Protein AF-A0A382E263-F1 (afdb_monomer)

Sequence (80 aa):
MGHNIKRKEDARFIRGQGKYTDDVVLPGMLHMDIVRSPYAYAKIKSINTDKAMAIPGVHAVITGEVLKGYNLHWMPTLMS

pLDDT: mean 89.27, std 10.4, range [42.38, 97.38]

Radius of gyration: 21.09 Å; Cα contacts (8 Å, |Δi|>4): 18; chains: 1; bounding box: 60×25×44 Å

Organism: NCBI:txid408172

Solvent-accessible surface area (backbone atoms only — not comparable to full-atom values): 5931 Å² total; per-residue (Å²): 138,93,70,93,72,83,67,85,60,51,72,36,53,82,66,74,64,57,80,56,82,85,72,64,82,58,94,86,69,80,87,87,84,82,91,71,79,92,56,99,79,79,82,84,86,78,83,88,57,64,74,59,61,69,39,90,88,52,86,79,85,89,45,65,71,60,29,48,81,70,74,47,55,84,58,76,72,93,74,128

Foldseek 3Di:
DPDDDDDPCCVCVVVVNDDDPVNDDDVPDDDDDDDDDPDPDDDDPDDDCVVVVPDPPDPDDDDLVNVVVVVCSPPDPPDD

Nearest PDB structures (foldseek):
  8esz-assembly1_A7  TM=1.839E-01  e=4.516E+00  Drosophila melanogaster

Mean predicted aligned error: 6.74 Å

Secondary structure (DSSP, 8-state):
--S----SSHHHHTTT----GGG---TT---------SSSS--------HHHHTSTT------HHHHHHTT-TTSPPS--

Structure (mmCIF, N/CA/C/O backbone):
data_AF-A0A382E263-F1
#
_entry.id   AF-A0A382E263-F1
#
loop_
_atom_site.group_PDB
_atom_site.id
_atom_site.type_symbol
_atom_site.label_atom_id
_atom_site.label_alt_id
_atom_site.label_comp_id
_atom_site.label_asym_id
_atom_site.label_entity_id
_atom_site.label_seq_id
_atom_site.pdbx_PDB_ins_code
_atom_site.Cartn_x
_atom_site.Cartn_y
_atom_site.Cartn_z
_atom_site.occupancy
_atom_site.B_iso_or_equiv
_atom_site.auth_seq_id
_atom_site.auth_comp_id
_atom_site.auth_asym_id
_atom_site.auth_atom_id
_atom_site.pdbx_PDB_model_num
ATOM 1 N N . MET A 1 1 ? 42.929 -13.303 -19.639 1.00 59.16 1 MET A N 1
ATOM 2 C CA . MET A 1 1 ? 42.929 -13.011 -18.185 1.00 59.16 1 MET A CA 1
ATOM 3 C C . MET A 1 1 ? 43.851 -11.828 -17.942 1.00 59.16 1 MET A C 1
ATOM 5 O O . MET A 1 1 ? 44.925 -11.821 -18.524 1.00 59.16 1 MET A O 1
ATOM 9 N N . GLY A 1 2 ? 43.433 -10.844 -17.138 1.00 81.56 2 GLY A N 1
ATOM 10 C CA . GLY A 1 2 ? 44.298 -9.726 -16.723 1.00 81.56 2 GLY A CA 1
ATOM 11 C C . GLY A 1 2 ? 44.088 -8.373 -17.421 1.00 81.56 2 GLY A C 1
ATOM 12 O O . GLY A 1 2 ? 44.934 -7.502 -17.277 1.00 81.56 2 GLY A O 1
ATOM 13 N N . HIS A 1 3 ? 42.990 -8.159 -18.154 1.00 79.62 3 HIS A N 1
ATOM 14 C CA . HIS A 1 3 ? 42.682 -6.859 -18.769 1.00 79.62 3 HIS A CA 1
ATOM 15 C C . HIS A 1 3 ? 41.265 -6.392 -18.417 1.00 79.62 3 HIS A C 1
ATOM 17 O O . HIS A 1 3 ? 40.375 -7.211 -18.189 1.00 79.62 3 HIS A O 1
ATOM 23 N N . ASN A 1 4 ? 41.055 -5.072 -18.385 1.00 84.62 4 ASN A N 1
ATOM 24 C CA . ASN A 1 4 ? 39.741 -4.471 -18.156 1.00 84.62 4 ASN A CA 1
ATOM 25 C C . ASN A 1 4 ? 38.771 -4.889 -19.279 1.00 84.62 4 ASN A C 1
ATOM 27 O O . ASN A 1 4 ? 39.104 -4.795 -20.462 1.00 84.62 4 ASN A O 1
ATOM 31 N N . ILE A 1 5 ? 37.588 -5.377 -18.907 1.00 86.44 5 ILE A N 1
ATOM 32 C CA . ILE A 1 5 ? 36.511 -5.746 -19.825 1.00 86.44 5 ILE A CA 1
ATOM 33 C C . ILE A 1 5 ? 35.357 -4.777 -19.584 1.00 86.44 5 ILE A C 1
ATOM 35 O O . ILE A 1 5 ? 34.924 -4.585 -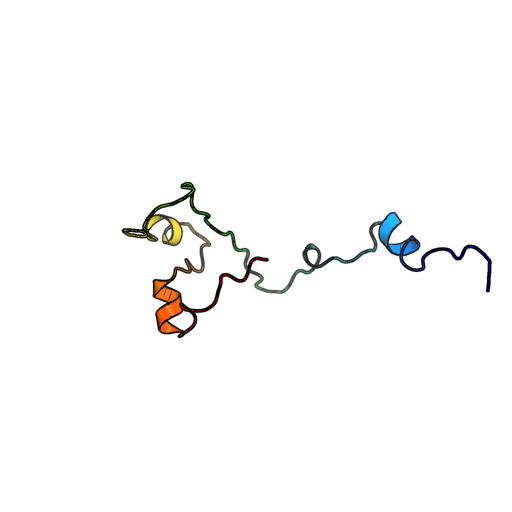18.448 1.00 86.44 5 ILE A O 1
ATOM 39 N N . LYS A 1 6 ? 34.838 -4.187 -20.664 1.00 86.25 6 LYS A N 1
ATOM 40 C CA . LYS A 1 6 ? 33.641 -3.346 -20.586 1.00 86.25 6 LYS A CA 1
ATOM 41 C C . LYS A 1 6 ? 32.449 -4.187 -20.131 1.00 86.25 6 LYS A C 1
ATOM 43 O O . LYS A 1 6 ? 32.241 -5.292 -20.633 1.00 86.25 6 LYS A O 1
ATOM 48 N N . ARG A 1 7 ? 31.655 -3.643 -19.212 1.00 88.62 7 ARG A N 1
ATOM 49 C CA . ARG A 1 7 ? 30.418 -4.273 -18.745 1.00 88.62 7 ARG A CA 1
ATOM 50 C C . ARG A 1 7 ? 29.450 -4.460 -19.910 1.00 88.62 7 ARG A C 1
ATOM 52 O O . ARG A 1 7 ? 29.299 -3.581 -20.759 1.00 88.62 7 ARG A O 1
ATOM 59 N N . LYS A 1 8 ? 28.788 -5.615 -19.952 1.00 86.88 8 LYS A N 1
ATOM 60 C CA . LYS A 1 8 ? 27.847 -5.971 -21.027 1.00 86.88 8 LYS A CA 1
ATOM 61 C C . LYS A 1 8 ? 26.572 -5.131 -20.940 1.00 86.88 8 LYS A C 1
ATOM 63 O O . LYS A 1 8 ? 25.959 -4.790 -21.947 1.00 86.88 8 LYS A O 1
ATOM 68 N N . GLU A 1 9 ? 26.178 -4.819 -19.719 1.00 87.88 9 GLU A N 1
ATOM 69 C CA . GLU A 1 9 ? 24.964 -4.112 -19.356 1.00 87.88 9 GLU A CA 1
ATOM 70 C C . GLU A 1 9 ? 25.036 -2.594 -19.569 1.00 87.88 9 GLU A C 1
ATOM 72 O O . GLU A 1 9 ? 23.990 -1.980 -19.783 1.00 87.88 9 GLU A O 1
ATOM 77 N N . ASP A 1 10 ? 26.236 -1.998 -19.593 1.00 86.56 10 ASP A N 1
ATOM 78 C CA . ASP A 1 10 ? 26.420 -0.543 -19.699 1.00 86.56 10 ASP A CA 1
ATOM 79 C C . ASP A 1 10 ? 25.669 0.029 -20.903 1.00 86.56 10 ASP A C 1
ATOM 81 O O . ASP A 1 10 ? 24.904 0.977 -20.760 1.00 86.56 10 ASP A O 1
ATOM 85 N N . ALA A 1 11 ? 25.811 -0.589 -22.080 1.00 87.62 11 ALA A N 1
ATOM 86 C CA . ALA A 1 11 ? 25.224 -0.075 -23.315 1.00 87.62 11 ALA A CA 1
ATOM 87 C C . ALA A 1 11 ? 23.694 0.063 -23.255 1.00 87.62 11 ALA A C 1
ATOM 89 O O . ALA A 1 11 ? 23.162 1.006 -23.835 1.00 87.62 11 ALA A O 1
ATOM 90 N N . ARG A 1 12 ? 22.985 -0.837 -22.559 1.00 89.12 12 ARG A N 1
ATOM 91 C CA . ARG A 1 12 ? 21.522 -0.735 -22.413 1.00 89.12 12 ARG A CA 1
ATOM 92 C C . ARG A 1 12 ? 21.124 0.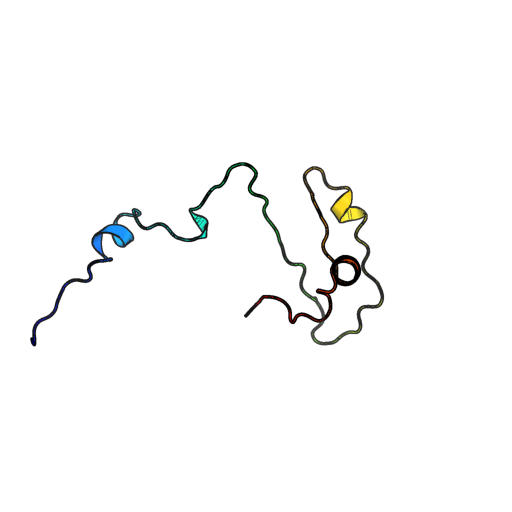230 -21.299 1.00 89.12 12 ARG A C 1
ATOM 94 O O . ARG A 1 12 ? 20.162 0.971 -21.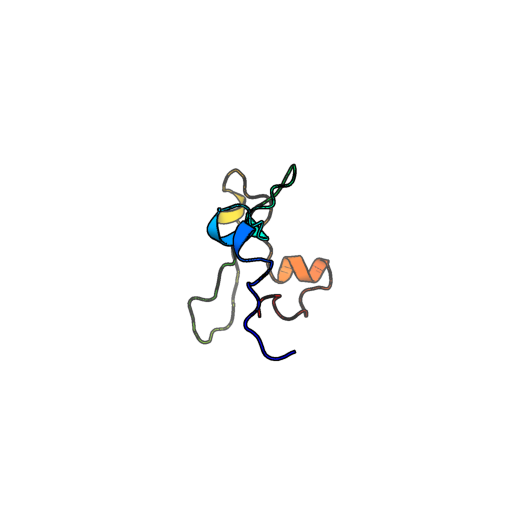465 1.00 89.12 12 ARG A O 1
ATOM 101 N N . PHE A 1 13 ? 21.863 0.267 -20.190 1.00 88.75 13 PHE A N 1
ATOM 102 C CA . PHE A 1 13 ? 21.516 1.118 -19.052 1.00 88.75 13 PHE A CA 1
ATOM 103 C C . PHE A 1 13 ? 21.780 2.598 -19.332 1.00 88.75 13 PHE A C 1
ATOM 105 O O . PHE A 1 13 ? 20.897 3.419 -19.107 1.00 88.75 13 PHE A O 1
ATOM 112 N N . ILE A 1 14 ? 22.924 2.944 -19.927 1.00 90.56 14 ILE A N 1
ATOM 113 C CA . ILE A 1 14 ? 23.277 4.347 -20.216 1.00 90.56 14 ILE A CA 1
ATOM 114 C C . ILE A 1 14 ? 22.461 4.960 -21.363 1.00 90.56 14 ILE A C 1
ATOM 116 O O . ILE A 1 14 ? 22.543 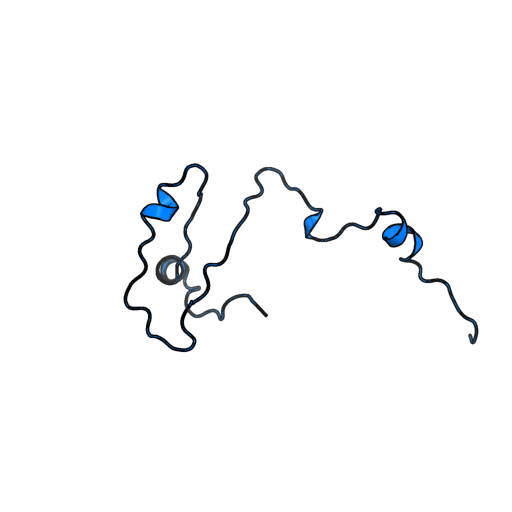6.159 -21.604 1.00 90.56 14 ILE A O 1
ATOM 120 N N . ARG A 1 15 ? 21.697 4.142 -22.095 1.00 90.88 15 ARG A N 1
ATOM 121 C CA . ARG A 1 15 ? 20.851 4.567 -23.222 1.00 90.88 15 ARG A CA 1
ATOM 122 C C . ARG A 1 15 ? 19.358 4.572 -22.888 1.00 90.88 15 ARG A C 1
ATOM 124 O O . ARG A 1 15 ? 18.553 4.746 -23.795 1.00 90.88 15 ARG A O 1
ATOM 131 N N . GLY A 1 16 ? 18.981 4.325 -21.629 1.00 87.38 16 GLY A N 1
ATOM 132 C CA . GLY A 1 16 ? 17.571 4.223 -21.229 1.00 87.38 16 GLY A CA 1
ATOM 133 C C . GLY A 1 16 ? 16.846 3.009 -21.824 1.00 87.38 16 GLY A C 1
ATOM 134 O O . GLY A 1 16 ? 15.630 3.010 -21.940 1.00 87.38 16 GLY A O 1
ATOM 135 N N . GLN A 1 17 ? 17.591 1.977 -22.233 1.00 89.06 17 GLN A N 1
ATOM 136 C CA . GLN A 1 17 ? 17.061 0.722 -22.784 1.00 89.06 17 GLN A CA 1
ATOM 137 C C . GLN A 1 17 ? 17.071 -0.416 -21.750 1.00 89.06 17 GLN A C 1
ATOM 139 O O . GLN A 1 17 ? 16.811 -1.576 -22.081 1.00 89.06 17 GLN A O 1
ATOM 144 N N . GLY A 1 18 ? 17.426 -0.110 -20.500 1.00 89.25 18 GLY A N 1
ATOM 145 C CA . GLY A 1 18 ? 17.187 -1.006 -19.378 1.00 89.25 18 GLY A CA 1
ATOM 146 C C . GLY A 1 18 ? 15.688 -1.153 -19.146 1.00 89.25 18 GLY A C 1
ATOM 147 O O . GLY A 1 18 ? 14.952 -0.192 -19.319 1.00 89.25 18 GLY A O 1
ATOM 148 N N . LYS A 1 19 ? 15.257 -2.356 -18.769 1.00 88.25 19 LYS A N 1
ATOM 149 C CA . LYS A 1 19 ? 13.924 -2.582 -18.215 1.00 88.25 19 LYS A CA 1
ATOM 150 C C . LYS A 1 19 ? 14.088 -2.993 -16.765 1.00 88.25 19 LYS A C 1
ATOM 152 O O . LYS A 1 19 ? 14.801 -3.962 -16.486 1.00 88.25 19 LYS A O 1
ATOM 157 N N . TYR A 1 20 ? 13.448 -2.259 -15.880 1.00 88.88 20 TYR A N 1
ATOM 158 C CA . TYR A 1 20 ? 13.324 -2.542 -14.462 1.00 88.88 20 TYR A CA 1
ATOM 159 C C . TYR A 1 20 ? 11.909 -3.033 -14.161 1.00 88.88 20 TYR A C 1
ATOM 161 O O . TYR A 1 20 ? 11.027 -3.005 -15.018 1.00 88.88 20 TYR A O 1
ATOM 169 N N . THR A 1 21 ? 11.694 -3.515 -12.939 1.00 89.75 21 THR A N 1
ATOM 170 C CA . THR A 1 21 ? 10.389 -4.036 -12.512 1.00 89.75 21 THR A CA 1
ATOM 171 C C . THR A 1 21 ? 9.275 -2.994 -12.649 1.00 89.75 21 THR A C 1
ATOM 173 O O . THR A 1 21 ? 8.166 -3.355 -13.018 1.00 89.75 21 THR A O 1
ATOM 176 N N . ASP A 1 22 ? 9.587 -1.715 -12.422 1.00 88.25 22 ASP A N 1
ATOM 177 C CA . ASP A 1 22 ? 8.628 -0.604 -12.509 1.00 88.25 22 ASP A CA 1
ATOM 178 C C . ASP A 1 22 ? 8.264 -0.222 -13.960 1.00 88.25 22 ASP A C 1
ATOM 180 O O . ASP A 1 22 ? 7.239 0.401 -14.209 1.00 88.25 22 ASP A O 1
ATOM 184 N N . ASP A 1 23 ? 9.060 -0.658 -14.947 1.00 90.44 23 ASP A N 1
ATOM 185 C CA . ASP A 1 23 ? 8.772 -0.432 -16.373 1.00 90.44 23 ASP A CA 1
ATOM 186 C C . ASP A 1 23 ? 7.761 -1.452 -16.936 1.00 90.44 23 ASP A C 1
ATOM 188 O O . ASP A 1 23 ? 7.394 -1.406 -18.117 1.00 90.44 23 ASP A O 1
ATOM 192 N N . VAL A 1 24 ? 7.350 -2.435 -16.131 1.00 92.00 24 VAL A N 1
ATOM 193 C CA . VAL A 1 24 ? 6.418 -3.486 -16.541 1.00 92.00 24 VAL A CA 1
ATOM 194 C C . VAL A 1 24 ? 4.985 -2.994 -16.372 1.00 92.00 24 VAL A C 1
ATOM 196 O O . VAL A 1 24 ? 4.534 -2.729 -15.266 1.00 92.00 24 VAL A O 1
ATOM 199 N N . VAL A 1 25 ? 4.235 -2.959 -17.475 1.00 93.06 25 VAL A N 1
ATOM 200 C CA . VAL A 1 25 ? 2.801 -2.647 -17.474 1.00 93.06 25 VAL A CA 1
ATOM 201 C C . VAL A 1 25 ? 2.026 -3.854 -17.989 1.00 93.06 25 VAL A C 1
ATOM 203 O O . VAL A 1 25 ? 2.270 -4.330 -19.100 1.00 93.06 25 VAL A O 1
ATOM 206 N N . LEU A 1 26 ? 1.085 -4.348 -17.182 1.00 94.62 26 LEU A N 1
ATOM 207 C CA . LEU A 1 26 ? 0.203 -5.464 -17.532 1.00 94.62 26 LEU A CA 1
ATOM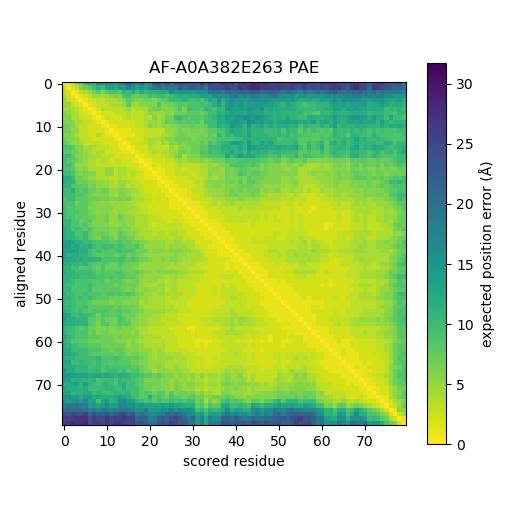 208 C C . LEU A 1 26 ? -1.250 -4.984 -17.697 1.00 94.62 26 LEU A C 1
ATOM 210 O O . LEU A 1 26 ? -1.672 -4.053 -17.003 1.00 94.62 26 LEU A O 1
ATOM 214 N N . PRO A 1 27 ? -2.052 -5.614 -18.576 1.00 96.50 27 PRO A N 1
ATOM 215 C CA . PRO A 1 27 ? -3.481 -5.327 -18.660 1.00 96.50 27 PRO A CA 1
ATOM 216 C C . PRO A 1 27 ? -4.172 -5.541 -17.304 1.00 96.50 27 PRO A C 1
ATOM 218 O O . PRO A 1 27 ? -4.045 -6.607 -16.707 1.00 96.50 27 PRO A O 1
ATOM 221 N N . GLY A 1 28 ? -4.900 -4.531 -16.820 1.00 94.12 28 GLY A N 1
ATOM 222 C CA . GLY A 1 28 ? -5.609 -4.593 -15.534 1.00 94.12 28 GLY A CA 1
ATOM 223 C C . GLY A 1 28 ? -4.724 -4.440 -14.289 1.00 94.12 28 GLY A C 1
ATOM 224 O O . GLY A 1 28 ? -5.178 -4.753 -13.191 1.00 94.12 28 GLY A O 1
ATOM 225 N N . MET A 1 29 ? -3.478 -3.976 -14.439 1.00 96.00 29 MET A N 1
ATOM 226 C CA . MET A 1 29 ? -2.569 -3.735 -13.316 1.00 96.00 29 MET A CA 1
ATOM 227 C C . MET A 1 29 ? -3.161 -2.742 -12.306 1.00 96.00 29 MET A C 1
ATOM 229 O O . MET A 1 29 ? -3.559 -1.633 -12.662 1.00 96.00 29 MET A O 1
ATOM 233 N N . LEU A 1 30 ? -3.182 -3.148 -11.036 1.00 95.50 30 LEU A N 1
ATOM 234 C CA . LEU A 1 30 ? -3.538 -2.290 -9.911 1.00 95.50 30 LEU A CA 1
ATOM 235 C C . LEU A 1 30 ? -2.277 -1.754 -9.238 1.00 95.50 30 LEU A C 1
ATOM 237 O O . LEU A 1 30 ? -1.230 -2.397 -9.254 1.00 95.50 30 LEU A O 1
ATOM 241 N N . HIS A 1 31 ? -2.417 -0.599 -8.599 1.00 93.62 31 HIS A N 1
ATOM 242 C CA . HIS A 1 31 ? -1.384 -0.018 -7.753 1.00 93.62 31 HIS A CA 1
ATOM 243 C C . HIS A 1 31 ? -1.788 -0.196 -6.291 1.00 93.62 31 HIS A C 1
ATOM 245 O O . HIS A 1 31 ? -2.978 -0.192 -5.965 1.00 93.62 31 HIS A O 1
ATOM 251 N N . MET A 1 32 ? -0.804 -0.351 -5.412 1.00 94.31 32 MET A N 1
ATOM 252 C CA . MET A 1 32 ? -1.032 -0.424 -3.974 1.00 94.31 32 MET A CA 1
ATOM 253 C C . MET A 1 32 ? -0.132 0.556 -3.239 1.00 94.31 32 MET A C 1
ATOM 255 O O . MET A 1 32 ? 0.973 0.853 -3.686 1.00 94.31 32 MET A O 1
ATOM 259 N N . ASP A 1 33 ? -0.602 0.998 -2.081 1.00 92.94 33 ASP A N 1
ATOM 260 C CA . ASP A 1 33 ? 0.192 1.745 -1.118 1.00 92.94 33 ASP A CA 1
ATOM 261 C C . ASP A 1 33 ? 0.041 1.102 0.263 1.00 92.94 33 ASP A C 1
ATOM 263 O O . ASP A 1 33 ? -0.963 0.444 0.560 1.00 92.94 33 ASP A O 1
ATOM 267 N N . ILE A 1 34 ? 1.063 1.252 1.100 1.00 92.50 34 ILE A N 1
ATOM 268 C CA . ILE A 1 34 ? 1.134 0.621 2.413 1.00 92.50 34 ILE A CA 1
ATOM 269 C C . ILE A 1 34 ? 1.072 1.692 3.489 1.00 92.50 34 ILE A C 1
ATOM 271 O O . ILE A 1 34 ? 2.034 2.416 3.741 1.00 92.50 34 ILE A O 1
ATOM 275 N N . VAL A 1 35 ? -0.051 1.719 4.204 1.00 92.69 35 VAL A N 1
ATOM 276 C CA . VAL A 1 35 ? -0.219 2.577 5.377 1.00 92.69 35 VAL A CA 1
ATOM 277 C C . VAL A 1 35 ? 0.645 2.044 6.520 1.00 92.69 35 VAL A C 1
ATOM 279 O O . VAL A 1 35 ? 0.421 0.946 7.032 1.00 92.69 35 VAL A O 1
ATOM 282 N N . ARG A 1 36 ? 1.645 2.831 6.925 1.00 92.19 36 ARG A N 1
ATOM 283 C CA . ARG A 1 36 ? 2.569 2.493 8.017 1.00 92.19 36 ARG A CA 1
ATOM 284 C C . ARG A 1 36 ? 2.128 3.118 9.339 1.00 92.19 36 ARG A C 1
ATOM 286 O O . ARG A 1 36 ? 1.431 4.130 9.364 1.00 92.19 36 ARG A O 1
ATOM 293 N N . SER A 1 37 ? 2.560 2.515 10.447 1.00 93.25 37 SER A N 1
ATOM 294 C CA . SER A 1 37 ? 2.303 3.060 11.783 1.00 93.25 37 SER A CA 1
ATOM 295 C C . SER A 1 37 ? 2.960 4.439 11.940 1.00 93.25 37 SER A C 1
ATOM 297 O O . SER A 1 37 ? 4.162 4.552 11.697 1.00 93.25 37 SER A O 1
ATOM 299 N N . PRO A 1 38 ? 2.228 5.469 12.405 1.00 95.06 38 PRO A N 1
ATOM 300 C CA . PRO A 1 38 ? 2.820 6.752 12.781 1.00 95.06 38 PRO A CA 1
ATOM 301 C C . PRO A 1 38 ? 3.461 6.714 14.179 1.00 95.06 38 PRO A C 1
ATOM 303 O O . PRO A 1 38 ? 4.125 7.663 14.585 1.00 95.06 38 PRO A O 1
ATOM 306 N N . TYR A 1 39 ? 3.251 5.632 14.936 1.00 96.12 39 TYR A N 1
ATOM 307 C CA . TYR A 1 39 ? 3.774 5.450 16.287 1.00 96.12 39 TYR A CA 1
ATOM 308 C C . TYR A 1 39 ? 4.907 4.424 16.289 1.00 96.12 39 TYR A C 1
ATOM 310 O O . TYR A 1 39 ? 4.766 3.350 15.702 1.00 96.12 39 TYR A O 1
ATOM 318 N N . ALA A 1 40 ? 5.992 4.721 17.012 1.00 95.38 40 ALA A N 1
ATOM 319 C CA . ALA A 1 40 ? 7.119 3.799 17.179 1.00 95.38 40 ALA A CA 1
ATOM 320 C C . ALA A 1 40 ? 6.721 2.512 17.926 1.00 95.38 40 ALA A C 1
ATOM 322 O O . ALA A 1 40 ? 7.192 1.429 17.594 1.00 95.38 40 ALA A O 1
ATOM 323 N N . TYR A 1 41 ? 5.826 2.628 18.915 1.00 96.94 41 TYR A N 1
ATOM 324 C CA . TYR A 1 41 ? 5.260 1.497 19.642 1.00 96.94 41 TYR A CA 1
ATOM 325 C C . TYR A 1 41 ? 3.835 1.815 20.094 1.00 96.94 41 TYR A C 1
ATOM 327 O O . TYR A 1 41 ? 3.608 2.762 20.848 1.00 96.94 41 TYR A O 1
ATOM 335 N N . ALA A 1 42 ? 2.866 1.032 19.628 1.00 95.19 42 ALA A N 1
ATOM 336 C CA . ALA A 1 42 ? 1.469 1.171 20.011 1.00 95.19 42 ALA A CA 1
ATOM 337 C C . ALA A 1 42 ? 0.703 -0.133 19.771 1.00 95.19 42 ALA A C 1
ATOM 339 O O . ALA A 1 42 ? 1.058 -0.936 18.909 1.00 95.19 42 ALA A O 1
ATOM 340 N N . LYS A 1 43 ? -0.399 -0.314 20.504 1.00 95.56 43 LYS A N 1
ATOM 341 C CA . LYS A 1 43 ? -1.376 -1.371 20.227 1.00 95.56 43 LYS A CA 1
ATOM 342 C C . LYS A 1 43 ? -2.453 -0.834 19.286 1.00 95.56 43 LYS A C 1
ATOM 344 O O . LYS A 1 43 ? -3.104 0.161 19.603 1.00 95.56 43 LYS A O 1
ATOM 349 N N . ILE A 1 44 ? -2.683 -1.522 18.169 1.00 93.56 44 ILE A N 1
ATOM 350 C CA . ILE A 1 44 ? -3.794 -1.221 17.259 1.00 93.56 44 ILE A CA 1
ATOM 351 C C . ILE A 1 44 ? -5.103 -1.586 17.971 1.00 93.56 44 ILE A C 1
ATOM 353 O O . ILE A 1 44 ? -5.339 -2.754 18.278 1.00 93.56 44 ILE A O 1
ATOM 357 N N . LYS A 1 45 ? -5.936 -0.585 18.279 1.00 95.44 45 LYS A N 1
ATOM 358 C CA . LYS A 1 45 ? -7.260 -0.799 18.892 1.00 95.44 45 LYS A CA 1
ATOM 359 C C . LYS A 1 45 ? -8.329 -1.106 17.847 1.00 95.44 45 LYS A C 1
ATOM 361 O O . LYS A 1 45 ? -9.179 -1.956 18.075 1.00 95.44 45 LYS A O 1
ATOM 366 N N . SER A 1 46 ? -8.280 -0.408 16.719 1.00 94.31 46 SER A N 1
ATOM 367 C CA . SER A 1 46 ? -9.216 -0.556 15.610 1.00 94.31 46 SER A CA 1
ATOM 368 C C . SER A 1 46 ? -8.602 -0.010 14.321 1.00 94.31 46 SER A C 1
ATOM 370 O O . SER A 1 46 ? -7.674 0.800 14.360 1.00 94.31 46 SER A O 1
ATOM 372 N N . ILE A 1 47 ? -9.124 -0.465 13.182 1.00 95.00 47 ILE A N 1
ATOM 373 C CA . ILE A 1 47 ? -8.827 0.056 11.844 1.00 95.00 47 I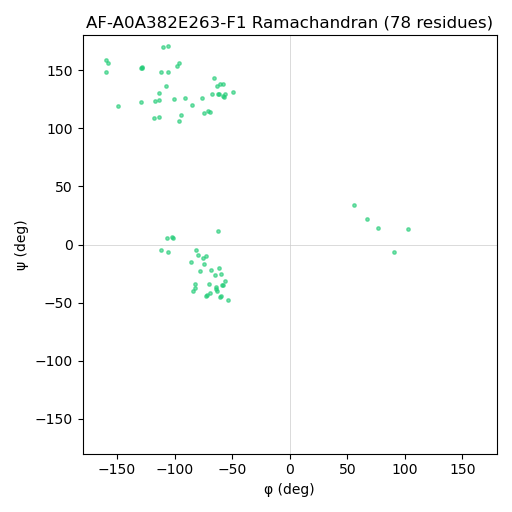LE A CA 1
ATOM 374 C C . ILE A 1 47 ? -10.178 0.322 11.179 1.00 95.00 47 ILE A C 1
ATOM 376 O O . ILE A 1 47 ? -10.994 -0.590 11.088 1.00 95.00 47 ILE A O 1
ATOM 380 N N . ASN A 1 48 ? -10.424 1.560 10.745 1.00 95.00 48 ASN A N 1
ATOM 381 C CA . ASN A 1 48 ? -11.602 1.906 9.949 1.00 95.00 48 ASN A CA 1
ATOM 382 C C . ASN A 1 48 ? -11.189 2.006 8.475 1.00 95.00 48 ASN A C 1
ATOM 384 O O . ASN A 1 48 ? -10.269 2.752 8.139 1.00 95.00 48 ASN A O 1
ATOM 388 N N . THR A 1 49 ? -11.875 1.260 7.613 1.00 96.31 49 THR A N 1
ATOM 389 C CA . THR A 1 49 ? -11.597 1.182 6.172 1.00 96.31 49 THR A CA 1
ATOM 390 C C . THR A 1 49 ? -12.620 1.925 5.312 1.00 96.31 49 THR A C 1
ATOM 392 O O . THR A 1 49 ? -12.415 2.050 4.107 1.00 96.31 49 THR A O 1
ATOM 395 N N . ASP A 1 50 ? -13.702 2.435 5.903 1.00 96.62 50 ASP A N 1
ATOM 396 C CA . ASP A 1 50 ? -14.891 2.937 5.201 1.00 96.62 50 ASP A CA 1
ATOM 397 C C . ASP A 1 50 ? -14.545 4.096 4.270 1.00 96.62 50 ASP A C 1
ATOM 399 O O . ASP A 1 50 ? -14.930 4.115 3.104 1.00 96.62 50 ASP A O 1
ATOM 403 N N . LYS A 1 51 ? -13.743 5.045 4.767 1.00 96.69 51 LYS A N 1
ATOM 404 C CA . LYS A 1 51 ? -13.318 6.208 3.979 1.00 96.69 51 LYS A CA 1
ATOM 405 C C . LYS A 1 51 ? -12.454 5.820 2.786 1.00 96.69 51 LYS A C 1
ATOM 407 O O . LYS A 1 51 ? -12.590 6.432 1.739 1.00 96.69 51 LYS A O 1
ATOM 412 N N . ALA A 1 52 ? -11.575 4.832 2.949 1.00 95.62 52 ALA A N 1
ATOM 413 C CA . ALA A 1 52 ? -10.708 4.375 1.870 1.00 95.62 52 ALA A CA 1
ATOM 414 C C . ALA A 1 52 ? -11.512 3.605 0.812 1.00 95.62 52 ALA A C 1
ATOM 416 O O . ALA A 1 52 ? -11.367 3.872 -0.374 1.00 95.62 52 ALA A O 1
ATOM 417 N N . MET A 1 53 ? -12.421 2.724 1.238 1.00 96.44 53 MET A N 1
ATOM 418 C CA . MET A 1 53 ? -13.312 1.978 0.340 1.00 96.44 53 MET A CA 1
ATOM 419 C C . MET A 1 53 ? -14.305 2.873 -0.416 1.00 96.44 53 MET A C 1
ATOM 421 O O . MET A 1 53 ? -14.750 2.508 -1.498 1.00 96.44 53 MET A O 1
ATOM 425 N N . ALA A 1 54 ? -14.656 4.040 0.131 1.00 97.38 54 ALA A N 1
ATOM 426 C CA . ALA A 1 54 ? -15.537 4.999 -0.531 1.00 97.38 54 ALA A CA 1
ATOM 427 C C . ALA A 1 54 ? -14.858 5.791 -1.666 1.00 97.38 54 ALA A C 1
ATOM 429 O O . ALA A 1 54 ? -15.546 6.486 -2.415 1.00 97.38 54 ALA A O 1
ATOM 430 N N . ILE A 1 55 ? -13.527 5.728 -1.799 1.00 97.38 55 ILE A N 1
ATOM 431 C CA . ILE A 1 55 ? -12.800 6.446 -2.851 1.00 97.38 55 ILE A CA 1
ATOM 432 C C . ILE A 1 55 ? -12.994 5.714 -4.190 1.00 97.38 55 ILE A C 1
ATOM 434 O O . ILE A 1 55 ? -12.675 4.526 -4.289 1.00 97.38 55 ILE A O 1
ATOM 438 N N . PRO A 1 56 ? -13.461 6.402 -5.252 1.00 97.19 56 PRO A N 1
ATOM 439 C CA . PRO A 1 56 ? -13.580 5.801 -6.575 1.00 97.19 56 PRO A CA 1
ATOM 440 C C . PRO A 1 56 ? -12.243 5.231 -7.066 1.00 97.19 56 PRO A C 1
ATOM 442 O O . PRO A 1 56 ? -11.224 5.917 -7.047 1.00 97.19 56 PRO A O 1
ATOM 445 N N . GLY A 1 57 ? -12.255 3.978 -7.523 1.00 95.25 57 GLY A N 1
ATOM 446 C CA . GLY A 1 57 ? -11.062 3.280 -8.017 1.00 95.25 57 GLY A CA 1
ATOM 447 C C . GLY A 1 57 ? -10.293 2.486 -6.956 1.00 95.25 57 GLY A C 1
ATOM 448 O O . GLY A 1 57 ? -9.387 1.734 -7.311 1.00 95.25 57 GLY A O 1
ATOM 449 N N . VAL A 1 58 ? -10.657 2.574 -5.673 1.00 96.75 58 VAL A N 1
ATOM 450 C CA . VAL A 1 58 ? -10.120 1.657 -4.659 1.00 96.75 58 VAL A CA 1
ATOM 451 C C . VAL A 1 58 ? -10.782 0.291 -4.819 1.00 96.75 58 VAL A C 1
ATOM 453 O O . VAL A 1 58 ? -11.976 0.127 -4.588 1.00 96.75 58 VAL A O 1
ATOM 456 N N . HIS A 1 59 ? -9.986 -0.703 -5.212 1.00 95.56 59 HIS A N 1
ATOM 457 C CA . HIS A 1 59 ? -10.463 -2.075 -5.393 1.00 95.56 59 HIS A CA 1
ATOM 458 C C . HIS A 1 59 ? -10.523 -2.868 -4.082 1.00 95.56 59 HIS A C 1
ATOM 460 O O . HIS A 1 59 ? -11.387 -3.728 -3.926 1.00 95.56 59 HIS A O 1
ATOM 466 N N . ALA A 1 60 ? -9.598 -2.614 -3.151 1.00 94.94 60 ALA A N 1
ATOM 467 C CA . ALA A 1 60 ? -9.525 -3.332 -1.885 1.00 94.94 60 ALA A CA 1
ATOM 468 C C . ALA A 1 60 ? -8.748 -2.544 -0.824 1.00 94.94 60 ALA A C 1
ATOM 470 O O . ALA A 1 60 ? -7.770 -1.865 -1.130 1.00 94.94 60 ALA A O 1
ATOM 471 N N . VAL A 1 61 ? -9.138 -2.721 0.441 1.00 95.62 61 VAL A N 1
ATOM 472 C CA . VAL A 1 61 ? -8.355 -2.319 1.615 1.00 95.62 61 VAL A CA 1
ATOM 473 C C . VAL A 1 61 ? -8.025 -3.576 2.411 1.00 95.62 61 VAL A C 1
ATOM 475 O O . VAL A 1 61 ? -8.900 -4.198 3.012 1.00 95.62 61 VAL A O 1
ATOM 478 N N . ILE A 1 62 ? -6.755 -3.978 2.388 1.00 93.62 62 ILE A N 1
ATOM 479 C CA . ILE A 1 62 ? -6.305 -5.244 2.974 1.00 93.62 62 ILE A CA 1
ATOM 480 C C . ILE A 1 62 ? -5.805 -4.987 4.395 1.00 93.62 62 ILE A C 1
ATOM 482 O O . ILE A 1 62 ? -4.772 -4.353 4.600 1.00 93.62 62 ILE A O 1
ATOM 486 N N . THR A 1 63 ? -6.540 -5.491 5.385 1.00 93.06 63 THR A N 1
ATOM 487 C CA . THR A 1 63 ? -6.152 -5.437 6.802 1.00 93.06 63 THR A CA 1
ATOM 488 C C . THR A 1 63 ? -5.788 -6.826 7.322 1.00 93.06 63 THR A C 1
ATOM 490 O O . THR A 1 63 ? -6.059 -7.842 6.678 1.00 93.06 63 THR A O 1
ATOM 493 N N . GLY A 1 64 ? -5.221 -6.892 8.531 1.00 90.19 64 GLY A N 1
ATOM 494 C CA . GLY A 1 64 ? -4.968 -8.170 9.199 1.00 90.19 64 GLY A CA 1
ATOM 495 C C . GLY A 1 64 ? -6.231 -9.024 9.369 1.00 90.19 64 GLY A C 1
ATOM 496 O O . GLY A 1 64 ? -6.146 -10.244 9.284 1.00 90.19 64 GLY A O 1
ATOM 497 N N . GLU A 1 65 ? -7.406 -8.404 9.538 1.00 90.75 65 GLU A N 1
ATOM 498 C CA . GLU A 1 65 ? -8.681 -9.126 9.641 1.00 90.75 65 GLU A CA 1
ATOM 499 C C . GLU A 1 65 ? -9.073 -9.773 8.308 1.00 90.75 65 GLU A C 1
ATOM 501 O O . GLU A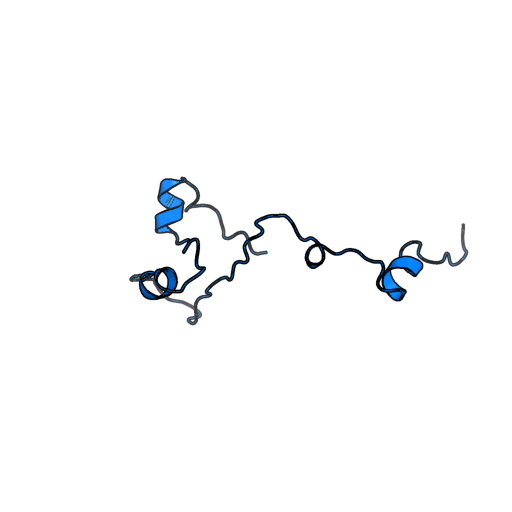 1 65 ? -9.444 -10.943 8.276 1.00 90.75 65 GLU A O 1
ATOM 506 N N . VAL A 1 66 ? -8.891 -9.058 7.192 1.00 91.62 66 VAL A N 1
ATOM 507 C CA . VAL A 1 66 ? -9.106 -9.616 5.846 1.00 91.62 66 VAL A CA 1
ATOM 508 C C . VAL A 1 66 ? -8.184 -10.818 5.620 1.00 91.62 66 VAL A C 1
ATOM 510 O O . VAL A 1 66 ? -8.632 -11.867 5.167 1.00 91.62 66 VAL A O 1
ATOM 513 N N . LEU A 1 67 ? -6.909 -10.710 6.006 1.00 91.69 67 LEU A N 1
ATOM 514 C CA . LEU A 1 67 ? -5.926 -11.789 5.853 1.00 91.69 67 LEU A CA 1
ATOM 515 C C . LEU A 1 67 ? -6.188 -13.008 6.753 1.00 91.69 67 LEU A C 1
ATOM 517 O O . LEU A 1 67 ? -5.723 -14.104 6.425 1.00 91.69 67 LEU A O 1
ATOM 521 N N . LYS A 1 68 ? -6.931 -12.870 7.861 1.00 92.25 68 LYS A N 1
ATOM 522 C CA . LYS A 1 68 ? -7.345 -14.027 8.678 1.00 92.25 68 LYS A CA 1
ATOM 523 C C . LYS A 1 68 ? -8.241 -14.968 7.885 1.00 92.25 68 LYS A C 1
ATOM 525 O O . LYS A 1 68 ? -8.030 -16.175 7.955 1.00 92.25 68 LYS A O 1
ATOM 530 N N . GLY A 1 69 ? -9.156 -14.422 7.080 1.00 93.31 69 GLY A N 1
ATOM 531 C CA . GLY A 1 69 ? -10.040 -15.205 6.210 1.00 93.31 69 GLY A CA 1
ATOM 532 C C . GLY A 1 69 ? -9.292 -16.073 5.192 1.00 93.31 69 GLY A C 1
ATOM 533 O O . GLY A 1 69 ? -9.793 -17.119 4.796 1.00 93.31 69 GLY A O 1
ATOM 534 N N . TYR A 1 70 ? -8.065 -15.685 4.831 1.00 91.31 70 TYR A N 1
ATOM 535 C CA . TYR A 1 70 ? -7.194 -16.424 3.909 1.00 91.31 70 TYR A CA 1
ATOM 536 C C . TYR A 1 70 ? -6.093 -17.227 4.615 1.00 91.31 70 TYR A C 1
ATOM 538 O O . TYR A 1 70 ? -5.215 -17.772 3.954 1.00 91.31 70 TYR A O 1
ATOM 546 N N . ASN A 1 71 ? -6.105 -17.293 5.950 1.00 91.38 71 ASN A N 1
ATOM 547 C CA . ASN A 1 71 ? -5.059 -17.925 6.757 1.00 91.38 71 ASN A CA 1
ATOM 548 C C . ASN A 1 71 ? -3.636 -17.369 6.501 1.00 91.38 71 ASN A C 1
ATOM 550 O O . ASN A 1 71 ? -2.648 -18.094 6.594 1.00 91.38 71 ASN A O 1
ATOM 554 N N . LEU A 1 72 ? -3.527 -16.070 6.198 1.00 89.06 72 LEU A N 1
ATOM 555 C CA . LEU A 1 72 ? -2.255 -15.378 5.924 1.00 89.06 72 LEU A CA 1
ATOM 556 C C . LEU A 1 72 ? -1.863 -14.362 7.007 1.00 89.06 72 LEU A C 1
ATOM 558 O O . LEU A 1 72 ? -0.785 -13.783 6.958 1.00 89.06 72 LEU A O 1
ATOM 562 N N . HIS A 1 73 ? -2.721 -14.145 8.003 1.00 85.94 73 HIS A N 1
ATOM 563 C CA . HIS A 1 73 ? -2.532 -13.144 9.060 1.00 85.94 73 HIS A CA 1
ATOM 564 C C . HIS A 1 73 ? -1.289 -13.342 9.948 1.00 85.94 73 HIS A C 1
ATOM 566 O O . HIS A 1 73 ? -0.869 -12.402 10.617 1.00 85.94 73 HIS A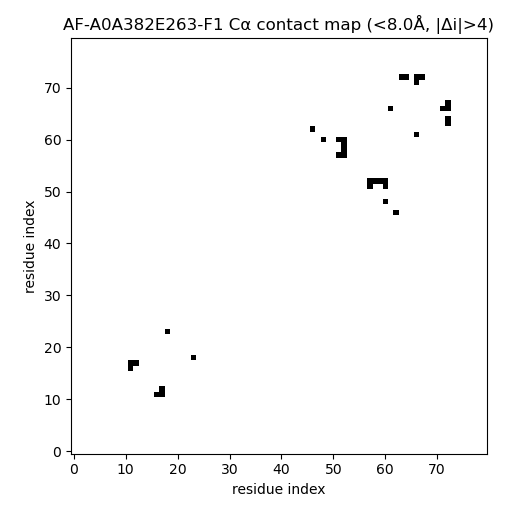 O 1
ATOM 572 N N . TRP A 1 74 ? -0.731 -14.553 9.989 1.00 85.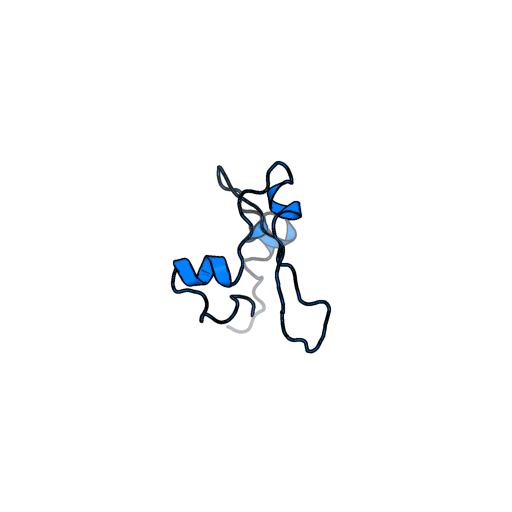44 74 TRP A N 1
ATOM 573 C CA . TRP A 1 74 ? 0.480 -14.881 10.747 1.00 85.44 74 TRP A CA 1
ATOM 574 C C . TRP A 1 74 ? 1.766 -14.579 9.968 1.00 85.44 74 TRP A C 1
ATOM 576 O O . TRP A 1 74 ? 2.847 -14.574 10.558 1.00 85.44 74 TRP A O 1
ATOM 586 N N . MET A 1 75 ? 1.669 -14.364 8.652 1.00 83.12 75 MET A N 1
ATOM 587 C CA . MET A 1 75 ? 2.830 -14.150 7.800 1.00 83.12 75 MET A CA 1
ATOM 588 C C . MET A 1 75 ? 3.490 -12.812 8.170 1.00 83.12 75 MET A C 1
ATOM 590 O O . MET A 1 75 ? 2.793 -11.793 8.230 1.00 83.12 75 MET A O 1
ATOM 594 N N . PRO A 1 76 ? 4.814 -12.775 8.416 1.00 71.19 76 PRO A N 1
ATOM 595 C CA . PRO A 1 76 ? 5.512 -11.509 8.583 1.00 71.19 76 PRO A CA 1
ATOM 596 C C . PRO A 1 76 ? 5.307 -10.664 7.321 1.00 71.19 76 PRO A C 1
ATOM 598 O O . PRO A 1 76 ? 5.318 -11.185 6.205 1.00 71.19 76 PRO A O 1
ATOM 601 N N . THR A 1 77 ? 5.057 -9.366 7.499 1.00 62.56 77 THR A N 1
ATOM 602 C CA . THR A 1 77 ? 4.820 -8.433 6.390 1.00 62.56 77 THR A CA 1
ATOM 603 C C . THR A 1 77 ? 5.908 -8.582 5.327 1.00 62.56 77 THR A C 1
ATOM 605 O O . THR A 1 77 ? 7.085 -8.546 5.670 1.00 62.56 77 THR A O 1
ATOM 608 N N . LEU A 1 78 ? 5.514 -8.706 4.053 1.00 54.81 78 LEU A N 1
ATOM 609 C CA . LEU A 1 78 ? 6.377 -8.971 2.883 1.00 54.81 78 LEU A CA 1
ATOM 610 C C . LEU A 1 78 ? 7.438 -7.885 2.578 1.00 54.81 78 LEU A C 1
ATOM 612 O O . LEU A 1 78 ? 8.042 -7.901 1.511 1.00 54.81 78 LEU A O 1
ATOM 616 N N . MET A 1 79 ? 7.660 -6.934 3.484 1.00 49.28 79 MET A N 1
ATOM 617 C CA . MET A 1 79 ? 8.707 -5.925 3.377 1.00 49.28 79 MET A CA 1
ATOM 618 C C . MET A 1 79 ? 9.936 -6.378 4.163 1.00 49.28 79 MET A C 1
ATOM 620 O O . MET A 1 79 ? 9.949 -6.315 5.393 1.00 49.28 79 MET A O 1
ATOM 624 N N . SER A 1 80 ? 10.962 -6.790 3.420 1.00 42.38 80 SER A N 1
ATOM 625 C CA . SER A 1 80 ? 12.357 -6.538 3.781 1.00 42.38 80 SER A CA 1
ATOM 626 C C . SER A 1 80 ? 12.919 -5.449 2.880 1.00 42.38 80 SER A C 1
ATOM 628 O O . SER A 1 80 ? 12.355 -5.244 1.782 1.00 42.38 80 SER A O 1
#

InterPro domains:
  IPR000674 Aldehyde oxidase/xanthine dehydrogenase, a/b hammerhead [PF01315] (16-77)
  IPR000674 Aldehyde oxidase/xanthine dehydrogenase, a/b hammerhead [SM01008] (15-76)
  IPR016208 Aldehyde oxidase/xanthine dehydrogenase-like [PTHR11908] (2-72)
  IPR036856 Aldehyde oxidase/xanthine dehydrogenase, a/b hammerhead superfamily [SSF54665] (1-76)